Protein AF-A0A1X7V1E4-F1 (afdb_monomer_lite)

Secondary structure (DSSP, 8-state):
-----------EEEEPPTTS-GGG-EEEEGGGS-HHHHHHHHS----HHHHHHHHHHHHHHHHHHHHH-GGG-PPP-----HHHHHHHTTT-SEEPTTSSSEEE-GGGS-TTT--GGGSEEE-TTS-EEEPPSSEEE-----------------

Organism: Amphimedon queenslandica (NCBI:txid400682)

Sequence (154 aa):
MDYISHPRVVFCILVLWKGYYKEQATWLPAKDITAKAIRLYNEPQPCQRVLMDDISSLRSALQSSLKCGILRRHKICIPFHRHTFNYLIQKIGRPVPRKPGRLYERNDFASEHFEESFFTFYNKYSEACCVVFPVYMYSYVAFHQKLFHAATSP

pLDDT: mean 84.08, std 13.99, range [39.62, 96.62]

Structure (mmCIF, N/CA/C/O backbone):
data_AF-A0A1X7V1E4-F1
#
_entry.id   AF-A0A1X7V1E4-F1
#
loop_
_atom_site.group_PDB
_atom_site.id
_atom_site.type_symbol
_atom_site.label_atom_id
_atom_site.label_alt_id
_atom_site.label_comp_id
_atom_site.label_asym_id
_atom_site.label_entity_id
_atom_site.label_seq_id
_atom_site.pdbx_PDB_ins_code
_atom_site.Cartn_x
_atom_site.Cartn_y
_atom_site.Cartn_z
_atom_site.occupancy
_atom_site.B_iso_or_equiv
_atom_site.auth_seq_id
_atom_site.auth_comp_id
_atom_site.auth_asym_id
_atom_site.auth_atom_id
_atom_site.pdbx_PDB_model_num
ATOM 1 N N . MET A 1 1 ? 10.366 -15.850 -55.408 1.00 39.62 1 MET A N 1
ATOM 2 C CA . MET A 1 1 ? 10.385 -16.452 -54.057 1.00 39.62 1 MET A CA 1
ATOM 3 C C . MET A 1 1 ? 10.285 -15.305 -53.075 1.00 39.62 1 MET A C 1
ATOM 5 O O . MET A 1 1 ? 11.297 -14.709 -52.731 1.00 39.62 1 MET A O 1
ATOM 9 N N . ASP A 1 2 ? 9.058 -14.940 -52.720 1.00 39.62 2 ASP A N 1
ATOM 10 C CA . ASP A 1 2 ? 8.787 -13.823 -51.822 1.00 39.62 2 ASP A CA 1
ATOM 11 C C . ASP A 1 2 ? 8.894 -14.306 -50.377 1.00 39.62 2 ASP A C 1
ATOM 13 O O . ASP A 1 2 ? 8.131 -15.164 -49.928 1.00 39.62 2 ASP A O 1
ATOM 17 N N . TYR A 1 3 ? 9.882 -13.791 -49.647 1.00 45.97 3 TYR A N 1
ATOM 18 C CA . TYR A 1 3 ? 9.991 -14.018 -48.212 1.00 45.97 3 TYR A CA 1
ATOM 19 C C . TYR A 1 3 ? 8.875 -13.241 -47.516 1.00 45.97 3 TYR A C 1
ATOM 21 O O . TYR A 1 3 ? 8.983 -12.037 -47.295 1.00 45.97 3 TYR A O 1
ATOM 29 N N . ILE A 1 4 ? 7.804 -13.943 -47.147 1.00 52.59 4 ILE A N 1
ATOM 30 C CA . ILE A 1 4 ? 6.800 -13.439 -46.210 1.00 52.59 4 ILE A CA 1
ATOM 31 C C . ILE A 1 4 ? 7.489 -13.320 -44.844 1.00 52.59 4 ILE A C 1
ATOM 33 O O . ILE A 1 4 ? 7.596 -14.279 -44.070 1.00 52.59 4 ILE A O 1
ATOM 37 N N . SER A 1 5 ? 8.019 -12.132 -44.564 1.00 57.56 5 SER A N 1
ATOM 38 C CA . SER A 1 5 ? 8.509 -11.750 -43.248 1.00 57.56 5 SER A CA 1
ATOM 39 C C . SER A 1 5 ? 7.327 -11.770 -42.284 1.00 57.56 5 SER A C 1
ATOM 41 O O . SER A 1 5 ? 6.445 -10.915 -42.307 1.00 57.56 5 SER A O 1
ATOM 43 N N . HIS A 1 6 ? 7.282 -12.803 -41.445 1.00 58.25 6 HIS A N 1
ATOM 44 C CA . HIS A 1 6 ? 6.276 -12.909 -40.400 1.00 58.25 6 HIS A CA 1
ATOM 45 C C . HIS A 1 6 ? 6.383 -11.670 -39.498 1.00 58.25 6 HIS A C 1
ATOM 47 O O . HIS A 1 6 ? 7.502 -11.326 -39.092 1.00 58.25 6 HIS A O 1
ATOM 53 N N . PRO A 1 7 ? 5.271 -10.995 -39.162 1.00 56.97 7 PRO A N 1
ATOM 54 C CA . PRO A 1 7 ? 5.312 -9.850 -38.269 1.00 56.97 7 PRO A CA 1
ATOM 55 C C . PRO A 1 7 ? 5.855 -10.307 -36.913 1.00 56.97 7 PRO A C 1
ATOM 57 O O . PRO A 1 7 ? 5.207 -11.039 -36.165 1.00 56.97 7 PRO A O 1
ATOM 60 N N . ARG A 1 8 ? 7.089 -9.901 -36.599 1.00 65.31 8 ARG A N 1
ATOM 61 C CA . ARG A 1 8 ? 7.678 -10.114 -35.277 1.00 65.31 8 ARG A CA 1
ATOM 62 C C . ARG A 1 8 ? 6.980 -9.166 -34.315 1.00 65.31 8 ARG A C 1
ATOM 64 O O . ARG A 1 8 ? 7.218 -7.962 -34.353 1.00 65.31 8 ARG A O 1
ATOM 71 N N . VAL A 1 9 ? 6.124 -9.709 -33.456 1.00 73.12 9 VAL A N 1
ATOM 72 C CA . VAL A 1 9 ? 5.571 -8.962 -32.325 1.00 73.12 9 VAL A CA 1
ATOM 73 C C . VAL A 1 9 ? 6.736 -8.579 -31.412 1.00 73.12 9 VAL A C 1
ATOM 75 O O . VAL A 1 9 ? 7.365 -9.439 -30.798 1.00 73.12 9 VAL A O 1
ATOM 78 N N . VAL A 1 10 ? 7.061 -7.287 -31.361 1.00 76.88 10 VAL A N 1
ATOM 79 C CA . VAL A 1 10 ? 8.092 -6.757 -30.465 1.00 76.88 10 VAL A CA 1
ATOM 80 C C . VAL A 1 10 ? 7.421 -6.363 -29.158 1.00 76.88 10 VAL A C 1
ATOM 82 O O . VAL A 1 10 ? 6.583 -5.465 -29.124 1.00 76.88 10 VAL A O 1
ATOM 85 N N . PHE A 1 11 ? 7.787 -7.041 -28.072 1.00 82.94 11 PHE A N 1
ATOM 86 C CA . PHE A 1 11 ? 7.353 -6.659 -26.735 1.00 82.94 11 PHE A CA 1
ATOM 87 C C . PHE A 1 11 ? 8.174 -5.452 -26.257 1.00 82.94 11 PHE A C 1
ATOM 89 O O . PHE A 1 11 ? 9.403 -5.530 -26.159 1.00 82.94 11 PHE A O 1
ATOM 96 N N . CYS A 1 12 ? 7.495 -4.340 -25.975 1.00 86.88 12 CYS A N 1
ATOM 97 C CA . CYS A 1 12 ? 8.098 -3.094 -25.504 1.00 86.88 12 CYS A CA 1
ATOM 98 C C . CYS A 1 12 ? 7.662 -2.788 -24.067 1.00 86.88 12 CYS A C 1
ATOM 100 O O . CYS A 1 12 ? 6.531 -3.066 -23.674 1.00 86.88 12 CYS A O 1
ATOM 102 N N . ILE A 1 13 ? 8.553 -2.171 -23.295 1.00 86.69 13 ILE A N 1
ATOM 103 C CA . ILE A 1 13 ? 8.311 -1.733 -21.920 1.00 86.69 13 ILE A CA 1
ATOM 104 C C . ILE A 1 13 ? 8.562 -0.224 -21.848 1.00 86.69 13 ILE A C 1
ATOM 106 O O . ILE A 1 13 ? 9.549 0.279 -22.383 1.00 86.69 13 ILE A O 1
ATOM 110 N N . LEU A 1 14 ? 7.674 0.499 -21.165 1.00 89.06 14 LEU A N 1
ATOM 111 C CA . LEU A 1 14 ? 7.852 1.920 -20.880 1.00 89.06 14 LEU A CA 1
ATOM 112 C C . LEU A 1 14 ? 8.800 2.097 -19.686 1.00 89.06 14 LEU A C 1
ATOM 114 O O . LEU A 1 14 ? 8.491 1.670 -18.569 1.00 89.06 14 LEU A O 1
ATOM 118 N N . VAL A 1 15 ? 9.945 2.735 -19.916 1.00 86.00 15 VAL A N 1
ATOM 119 C CA . VAL A 1 15 ? 10.989 2.949 -18.910 1.00 86.00 15 VAL A CA 1
ATOM 120 C C . VAL A 1 15 ? 10.963 4.392 -18.425 1.00 86.00 15 VAL A C 1
ATOM 122 O O . VAL A 1 15 ? 11.074 5.331 -19.210 1.00 86.00 15 VAL A O 1
ATOM 125 N N . LEU A 1 16 ? 10.849 4.563 -17.107 1.00 85.75 16 LEU A N 1
ATOM 126 C CA . LEU A 1 16 ? 11.033 5.849 -16.441 1.00 85.75 16 LEU A CA 1
ATOM 127 C C . LEU A 1 16 ? 12.478 5.970 -15.958 1.00 85.75 16 LEU A C 1
ATOM 129 O O . LEU A 1 16 ? 12.915 5.212 -15.087 1.00 85.75 16 LEU A O 1
ATOM 133 N N . TRP A 1 17 ? 13.201 6.945 -16.496 1.00 82.31 17 TRP A N 1
ATOM 134 C CA . TRP A 1 17 ? 14.599 7.170 -16.156 1.00 82.31 17 TRP A CA 1
ATOM 135 C C . TRP A 1 17 ? 14.749 7.862 -14.803 1.00 82.31 17 TRP A C 1
ATOM 137 O O . TRP A 1 17 ? 14.047 8.818 -14.469 1.00 82.31 17 TRP A O 1
ATOM 147 N N . LYS A 1 18 ? 15.702 7.382 -14.002 1.00 78.19 18 LYS A N 1
ATOM 148 C CA . LYS A 1 18 ? 16.020 7.984 -12.707 1.00 78.19 18 LYS A CA 1
ATOM 149 C C . LYS A 1 18 ? 16.489 9.427 -12.916 1.00 78.19 18 LYS A C 1
ATOM 151 O O . LYS A 1 18 ? 17.471 9.649 -13.609 1.00 78.19 18 LYS A O 1
ATOM 156 N N . GLY A 1 19 ? 15.826 10.377 -12.258 1.00 76.94 19 GLY A N 1
ATOM 157 C CA . GLY A 1 19 ? 16.167 11.802 -12.343 1.00 76.94 19 GLY A CA 1
ATOM 158 C C . GLY A 1 19 ? 15.472 12.561 -13.475 1.00 76.94 19 GLY A C 1
ATOM 159 O O . GLY A 1 19 ? 15.684 13.762 -13.587 1.00 76.94 19 GLY A O 1
ATOM 160 N N . TYR A 1 20 ? 14.619 11.900 -14.261 1.00 77.56 20 TYR A N 1
ATOM 161 C CA . TYR A 1 20 ? 13.888 12.513 -15.369 1.00 77.56 20 TYR A CA 1
ATOM 162 C C . TYR A 1 20 ? 12.382 12.586 -15.093 1.00 77.56 20 TYR A C 1
ATOM 164 O O . TYR A 1 20 ? 11.846 11.849 -14.258 1.00 77.56 20 TYR A O 1
ATOM 172 N N . TYR A 1 21 ? 11.694 13.491 -15.796 1.00 76.31 21 TYR A N 1
ATOM 173 C CA . TYR A 1 21 ? 10.242 13.643 -15.687 1.00 76.31 21 TYR A CA 1
ATOM 174 C C . TYR A 1 21 ? 9.488 12.491 -16.367 1.00 76.31 21 TYR A C 1
ATOM 176 O O . TYR A 1 2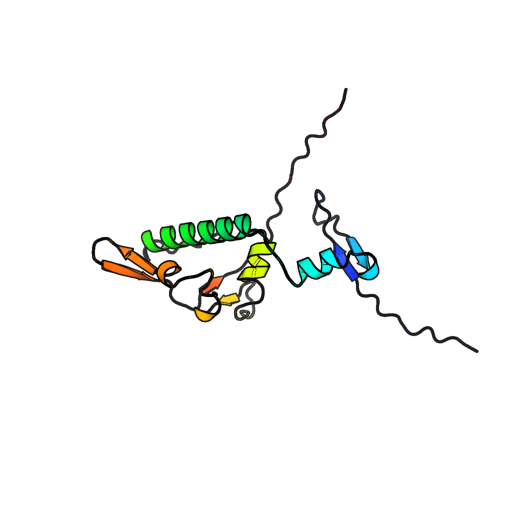1 ? 10.025 11.803 -17.237 1.00 76.31 21 TYR A O 1
ATOM 184 N N . LYS A 1 22 ? 8.217 12.287 -15.993 1.00 77.44 22 LYS A N 1
ATOM 185 C CA . LYS A 1 22 ? 7.376 11.209 -16.551 1.00 77.44 22 LYS A CA 1
ATOM 186 C C . LYS A 1 22 ? 7.160 11.360 -18.058 1.00 77.44 22 LYS A C 1
ATOM 188 O O . LYS A 1 22 ? 7.036 10.364 -18.759 1.00 77.44 22 LYS A O 1
ATOM 193 N N . GLU A 1 23 ? 7.147 12.598 -18.544 1.00 84.81 23 GLU A N 1
ATOM 194 C CA . GLU A 1 23 ? 7.009 12.960 -19.954 1.00 84.81 23 GLU A CA 1
ATOM 195 C C . GLU A 1 23 ? 8.228 12.518 -20.772 1.00 84.81 23 GLU A C 1
ATOM 197 O O . GLU A 1 23 ? 8.147 12.411 -21.989 1.00 84.81 23 GLU A O 1
ATOM 202 N N . GLN A 1 24 ? 9.345 12.233 -20.098 1.00 84.69 24 GLN A N 1
ATOM 203 C CA . GLN A 1 24 ? 10.589 11.757 -20.698 1.00 84.69 24 GLN A CA 1
ATOM 204 C C . GLN A 1 24 ? 10.754 10.236 -20.574 1.00 84.69 24 GLN A C 1
ATOM 206 O O . GLN A 1 24 ? 11.836 9.704 -20.817 1.00 84.69 24 GLN A O 1
ATOM 211 N N . ALA A 1 25 ? 9.704 9.517 -20.166 1.00 88.06 25 ALA A N 1
ATOM 212 C CA . ALA A 1 25 ? 9.707 8.064 -20.210 1.00 88.06 25 ALA A CA 1
ATOM 213 C C . ALA A 1 25 ? 9.736 7.585 -21.669 1.00 88.06 25 ALA A C 1
ATOM 215 O O . ALA A 1 25 ? 9.026 8.118 -22.522 1.00 88.06 25 ALA A O 1
ATOM 216 N N . THR A 1 26 ? 10.538 6.562 -21.956 1.00 91.56 26 THR A N 1
ATOM 217 C CA . THR A 1 26 ? 10.720 6.049 -23.319 1.00 91.56 26 THR A CA 1
ATOM 218 C C . THR A 1 26 ? 10.302 4.589 -23.421 1.00 91.56 26 THR A C 1
ATOM 220 O O . THR A 1 26 ? 10.498 3.797 -22.498 1.00 91.56 26 THR A O 1
ATOM 223 N N . TRP A 1 27 ? 9.699 4.220 -24.552 1.00 90.69 27 TRP A N 1
ATOM 224 C CA . TRP A 1 27 ? 9.427 2.823 -24.875 1.00 90.69 27 TRP A CA 1
ATOM 225 C C . TRP A 1 27 ? 10.711 2.165 -25.359 1.00 90.69 27 TRP A C 1
ATOM 227 O O . TRP A 1 27 ? 11.303 2.614 -26.338 1.00 90.69 27 TRP A O 1
ATOM 237 N N . LEU A 1 28 ? 11.126 1.097 -24.684 1.00 90.69 28 LEU A N 1
ATOM 238 C CA . LEU A 1 28 ? 12.267 0.289 -25.088 1.00 90.69 28 LEU A CA 1
ATOM 239 C C . LEU A 1 28 ? 11.821 -1.144 -25.392 1.00 90.69 28 LEU A C 1
ATOM 241 O O . LEU A 1 28 ? 10.989 -1.690 -24.658 1.00 90.69 28 LEU A O 1
ATOM 245 N N . PRO A 1 29 ? 12.371 -1.784 -26.437 1.00 89.75 29 PRO A N 1
ATOM 246 C CA . PRO A 1 29 ? 12.235 -3.220 -26.621 1.00 89.75 29 PRO A CA 1
ATOM 247 C C . PRO A 1 29 ? 12.696 -3.961 -25.364 1.00 89.75 29 PRO A C 1
ATOM 249 O O . PRO A 1 29 ? 13.726 -3.632 -24.782 1.00 89.75 29 PRO A O 1
ATOM 252 N N . ALA A 1 30 ? 11.975 -5.001 -24.950 1.00 85.62 30 ALA A N 1
ATOM 253 C CA . ALA A 1 30 ? 12.322 -5.722 -23.725 1.00 85.62 30 ALA A CA 1
ATOM 254 C C . ALA A 1 30 ? 13.705 -6.390 -23.777 1.00 85.62 30 ALA A C 1
ATOM 256 O O . ALA A 1 30 ? 14.335 -6.553 -22.737 1.00 85.62 30 ALA A O 1
ATOM 257 N N . LYS A 1 31 ? 14.202 -6.710 -24.979 1.00 87.75 31 LYS A N 1
ATOM 258 C CA . LYS A 1 31 ? 15.579 -7.184 -25.202 1.00 87.75 31 LYS A CA 1
ATOM 259 C C . LYS A 1 31 ? 16.654 -6.169 -24.781 1.00 87.75 31 LYS A C 1
ATOM 261 O O . LYS A 1 31 ? 17.760 -6.578 -24.453 1.00 87.75 31 LYS A O 1
ATOM 266 N N . ASP A 1 32 ? 16.318 -4.879 -24.762 1.00 88.62 32 ASP A N 1
ATOM 267 C CA . ASP A 1 32 ? 17.235 -3.782 -24.431 1.00 88.62 32 ASP A CA 1
ATOM 268 C C . ASP A 1 32 ? 17.162 -3.419 -22.934 1.00 88.62 32 ASP A C 1
ATOM 270 O O . ASP A 1 32 ? 17.849 -2.516 -22.458 1.00 88.62 32 ASP A O 1
ATOM 274 N N . ILE A 1 33 ? 16.336 -4.134 -22.161 1.00 88.25 33 ILE A N 1
ATOM 275 C CA . ILE A 1 33 ? 16.192 -3.961 -20.718 1.00 88.25 33 ILE A CA 1
ATOM 276 C C . ILE A 1 33 ? 16.862 -5.130 -20.013 1.00 88.25 33 ILE A C 1
ATOM 278 O O . ILE A 1 33 ? 16.658 -6.297 -20.340 1.00 88.25 33 ILE A O 1
ATOM 282 N N . THR A 1 34 ? 17.647 -4.819 -18.982 1.00 89.44 34 THR A N 1
ATOM 283 C CA . THR A 1 34 ? 18.314 -5.859 -18.197 1.00 89.44 34 THR A CA 1
ATOM 284 C C . THR A 1 34 ? 17.298 -6.835 -17.599 1.00 89.44 34 THR A C 1
ATOM 286 O O . THR A 1 34 ? 16.311 -6.428 -16.979 1.00 89.44 34 THR A O 1
ATOM 289 N N . ALA A 1 35 ? 17.582 -8.136 -17.696 1.00 87.38 35 ALA A N 1
ATOM 290 C CA . ALA A 1 35 ? 16.745 -9.180 -17.099 1.00 87.38 35 ALA A CA 1
ATOM 291 C C . ALA A 1 35 ? 16.493 -8.937 -15.599 1.00 87.38 35 ALA A C 1
ATOM 293 O O . ALA A 1 35 ? 15.407 -9.206 -15.091 1.00 87.38 35 ALA A O 1
ATOM 294 N N . LYS A 1 36 ? 17.469 -8.344 -14.894 1.00 85.44 36 LYS A N 1
ATOM 295 C CA . LYS A 1 36 ? 17.336 -7.939 -13.489 1.00 85.44 36 LYS A CA 1
ATOM 296 C C . LYS A 1 36 ? 16.236 -6.894 -13.276 1.00 85.44 36 LYS A C 1
ATOM 298 O O . LYS A 1 36 ? 15.482 -7.025 -12.317 1.00 85.44 36 LYS A O 1
ATOM 303 N N . ALA A 1 37 ? 16.128 -5.877 -14.132 1.00 83.75 37 ALA A N 1
ATOM 304 C CA . ALA A 1 37 ? 15.083 -4.859 -14.018 1.00 83.75 37 ALA A CA 1
ATOM 305 C C . ALA A 1 37 ? 13.689 -5.444 -14.286 1.00 83.75 37 ALA A C 1
ATOM 307 O O . ALA A 1 37 ? 12.755 -5.151 -13.542 1.00 83.75 37 ALA A O 1
ATOM 308 N N . ILE A 1 38 ? 13.571 -6.324 -15.287 1.00 85.31 38 ILE A N 1
ATOM 309 C CA . ILE A 1 38 ? 12.323 -7.044 -15.586 1.00 85.31 38 ILE A CA 1
ATOM 310 C C . ILE A 1 38 ? 11.925 -7.924 -14.395 1.00 85.31 38 ILE A C 1
ATOM 312 O O . ILE A 1 38 ? 10.793 -7.844 -13.917 1.00 85.31 38 ILE A O 1
ATOM 316 N N . ARG A 1 39 ? 12.869 -8.710 -13.859 1.00 87.00 39 ARG A N 1
ATOM 317 C CA . ARG A 1 39 ? 12.639 -9.550 -12.679 1.00 87.00 39 ARG A CA 1
ATOM 318 C C . ARG A 1 39 ? 12.180 -8.716 -11.489 1.00 87.00 39 ARG A C 1
ATOM 320 O O . ARG A 1 39 ? 11.146 -9.019 -10.926 1.00 87.00 39 ARG A O 1
ATOM 327 N N . LEU A 1 40 ? 12.889 -7.640 -11.143 1.00 84.19 40 LEU A N 1
ATOM 328 C CA . LEU A 1 40 ? 12.537 -6.785 -9.998 1.00 84.19 40 LEU A CA 1
ATOM 329 C C . LEU A 1 40 ? 11.195 -6.059 -10.160 1.00 84.19 40 LEU A C 1
ATOM 331 O O . LEU A 1 40 ? 10.583 -5.674 -9.165 1.00 84.19 40 LEU A O 1
ATOM 335 N N . TYR A 1 41 ? 10.749 -5.834 -11.396 1.00 82.56 41 TYR A N 1
ATOM 336 C CA . TYR A 1 41 ? 9.415 -5.310 -11.665 1.00 82.56 41 TYR A CA 1
ATOM 337 C C . TYR A 1 41 ? 8.329 -6.364 -11.399 1.00 82.56 41 TYR A C 1
ATOM 339 O O . TYR A 1 41 ? 7.302 -6.046 -10.800 1.00 82.56 41 TYR A O 1
ATOM 347 N N . ASN A 1 42 ? 8.562 -7.610 -11.819 1.00 83.56 42 ASN A N 1
ATOM 348 C CA . ASN A 1 42 ? 7.605 -8.710 -11.668 1.00 83.56 42 ASN A CA 1
ATOM 349 C C . ASN A 1 42 ? 7.568 -9.284 -10.242 1.00 83.56 42 ASN A C 1
ATOM 351 O O . ASN A 1 42 ? 6.483 -9.565 -9.727 1.00 83.56 42 ASN A O 1
ATOM 355 N N . GLU A 1 43 ? 8.748 -9.408 -9.638 1.00 86.31 43 GLU A N 1
ATOM 356 C CA . GLU A 1 43 ? 9.073 -10.003 -8.341 1.00 86.31 43 GLU A CA 1
ATOM 357 C C . GLU A 1 43 ? 9.878 -8.980 -7.519 1.00 86.31 43 GLU A C 1
ATOM 359 O O . GLU A 1 43 ? 11.116 -9.020 -7.467 1.00 86.31 43 GLU A O 1
ATOM 364 N N . PRO A 1 44 ? 9.201 -7.985 -6.924 1.00 86.75 44 PRO A N 1
ATOM 365 C CA . PRO A 1 44 ? 9.870 -6.991 -6.101 1.00 86.75 44 PRO A CA 1
ATOM 366 C C . PRO A 1 44 ? 10.521 -7.660 -4.887 1.00 86.75 44 PRO A C 1
ATOM 368 O O . PRO A 1 44 ? 9.887 -8.426 -4.172 1.00 86.75 44 PRO A O 1
ATOM 371 N N . GLN A 1 45 ? 11.785 -7.327 -4.633 1.00 86.94 45 GLN A N 1
ATOM 372 C CA . GLN A 1 45 ? 12.524 -7.745 -3.439 1.00 86.94 45 GLN A CA 1
ATOM 373 C C . GLN A 1 45 ? 12.949 -6.487 -2.675 1.00 86.94 45 GLN A C 1
ATOM 375 O O . GLN A 1 45 ? 14.058 -5.983 -2.888 1.00 86.94 45 GLN A O 1
ATOM 380 N N . PRO A 1 46 ? 12.045 -5.887 -1.878 1.00 89.38 46 PRO A N 1
ATOM 381 C CA . PRO A 1 46 ? 12.376 -4.694 -1.115 1.00 89.38 46 PRO A CA 1
ATOM 382 C C . PRO A 1 46 ? 13.468 -5.002 -0.083 1.00 89.38 46 PRO A C 1
ATOM 384 O O . PRO A 1 46 ? 13.527 -6.088 0.489 1.00 89.38 46 PRO A O 1
ATOM 387 N N . CYS A 1 47 ? 14.339 -4.024 0.172 1.00 92.31 47 CYS A N 1
ATOM 388 C CA . CYS A 1 47 ? 15.283 -4.110 1.283 1.00 92.31 47 CYS A CA 1
ATOM 389 C C . CYS A 1 47 ? 14.501 -4.247 2.596 1.00 92.31 47 CYS A C 1
ATOM 391 O O . CYS A 1 47 ? 13.597 -3.450 2.845 1.00 92.31 47 CYS A O 1
ATOM 393 N N . GLN A 1 48 ? 14.882 -5.207 3.444 1.00 93.00 48 GLN A N 1
ATOM 394 C CA . GLN A 1 48 ? 14.178 -5.502 4.694 1.00 93.00 48 GLN A CA 1
ATOM 395 C C . GLN A 1 48 ? 13.992 -4.262 5.577 1.00 93.00 48 GLN A C 1
ATOM 397 O O . GLN A 1 48 ? 12.919 -4.063 6.131 1.00 93.00 48 GLN A O 1
ATOM 402 N N . ARG A 1 49 ? 14.999 -3.385 5.662 1.00 94.38 49 ARG A N 1
ATOM 403 C CA . ARG A 1 49 ? 14.891 -2.135 6.426 1.00 94.38 49 ARG A CA 1
ATOM 404 C C . ARG A 1 49 ? 13.762 -1.240 5.905 1.00 94.38 49 ARG A C 1
ATOM 406 O O . ARG A 1 49 ? 12.902 -0.843 6.676 1.00 94.38 49 ARG A O 1
ATOM 413 N N . VAL A 1 50 ? 13.734 -0.995 4.594 1.00 93.75 50 VAL A N 1
ATOM 414 C CA . VAL A 1 50 ? 12.700 -0.168 3.943 1.00 93.75 50 VAL A CA 1
ATOM 415 C C . VAL A 1 50 ? 11.315 -0.796 4.107 1.00 93.75 50 VAL A C 1
ATOM 417 O O . VAL A 1 50 ? 10.349 -0.092 4.379 1.00 93.75 50 VAL A O 1
ATOM 420 N N . LEU A 1 51 ? 11.229 -2.125 3.989 1.00 94.88 51 LEU A N 1
ATOM 421 C CA . LEU A 1 51 ? 9.998 -2.878 4.214 1.00 94.88 51 LEU A CA 1
ATOM 422 C C . LEU A 1 51 ? 9.452 -2.657 5.632 1.00 94.88 51 LEU A C 1
ATOM 424 O O . LEU A 1 51 ? 8.281 -2.323 5.793 1.00 94.88 51 LEU A O 1
ATOM 428 N N . MET A 1 52 ? 10.301 -2.795 6.651 1.00 95.56 52 MET A N 1
ATOM 429 C CA . MET A 1 52 ? 9.900 -2.619 8.049 1.00 95.56 52 MET A CA 1
ATOM 430 C C . MET A 1 52 ? 9.558 -1.161 8.383 1.00 95.56 52 MET A C 1
ATOM 432 O O . MET A 1 52 ? 8.615 -0.924 9.140 1.00 95.56 52 MET A O 1
ATOM 436 N N . ASP A 1 53 ? 10.261 -0.188 7.799 1.00 95.81 53 ASP A N 1
ATOM 437 C CA . ASP A 1 53 ? 9.964 1.242 7.965 1.00 95.81 53 ASP A CA 1
ATOM 438 C C . ASP A 1 53 ? 8.573 1.595 7.396 1.00 95.81 53 ASP A C 1
ATOM 440 O O . ASP A 1 53 ? 7.769 2.270 8.051 1.00 95.81 53 ASP A O 1
ATOM 444 N N . ASP A 1 54 ? 8.248 1.086 6.204 1.00 95.31 54 ASP A N 1
ATOM 445 C CA . ASP A 1 54 ? 6.945 1.273 5.555 1.00 95.31 54 ASP A CA 1
ATOM 446 C C . ASP A 1 54 ? 5.809 0.592 6.351 1.00 95.31 54 ASP A C 1
ATOM 448 O O . ASP A 1 54 ? 4.763 1.204 6.599 1.00 95.31 54 ASP A O 1
ATOM 452 N N . ILE A 1 55 ? 6.016 -0.651 6.816 1.00 95.69 55 ILE A N 1
ATOM 453 C CA . ILE A 1 55 ? 5.054 -1.378 7.670 1.00 95.69 55 ILE A CA 1
ATOM 454 C C . ILE A 1 55 ? 4.814 -0.614 8.979 1.00 95.69 55 ILE A C 1
ATOM 456 O O . ILE A 1 55 ? 3.667 -0.430 9.393 1.00 95.69 55 ILE A O 1
ATOM 460 N N . SER A 1 56 ? 5.878 -0.117 9.613 1.00 95.56 56 SER A N 1
ATOM 461 C CA . SER A 1 56 ? 5.797 0.648 10.864 1.00 95.56 56 SER A CA 1
ATOM 462 C C . SER A 1 56 ? 5.060 1.974 10.677 1.00 95.56 56 SER A C 1
ATOM 464 O O . SER A 1 56 ? 4.271 2.377 11.538 1.00 95.56 56 SER A O 1
ATOM 466 N N . SER A 1 57 ? 5.263 2.629 9.532 1.00 95.62 57 SER A N 1
ATOM 467 C CA . SER A 1 57 ? 4.561 3.859 9.159 1.00 95.62 57 SER A CA 1
ATOM 468 C C . SER A 1 57 ? 3.061 3.615 8.993 1.00 95.62 57 SER A C 1
ATOM 470 O O . SER A 1 57 ? 2.247 4.343 9.567 1.00 95.62 57 SER A O 1
ATOM 472 N N . LEU A 1 58 ? 2.680 2.544 8.287 1.00 94.56 58 LEU A N 1
ATOM 473 C CA . LEU A 1 58 ? 1.279 2.140 8.152 1.00 94.56 58 LEU A CA 1
ATOM 474 C C . LEU A 1 58 ? 0.662 1.776 9.507 1.00 94.56 58 LEU A C 1
ATOM 476 O O . LEU A 1 58 ? -0.440 2.236 9.810 1.00 94.56 58 LEU A O 1
ATOM 480 N N . ARG A 1 59 ? 1.382 1.019 10.346 1.00 94.62 59 ARG A N 1
ATOM 481 C CA . ARG A 1 59 ? 0.925 0.645 11.693 1.00 94.62 59 ARG A CA 1
ATOM 482 C C . ARG A 1 59 ? 0.631 1.881 12.523 1.00 94.62 59 ARG A C 1
ATOM 484 O O . ARG A 1 59 ? -0.445 2.002 13.095 1.00 94.62 59 ARG A O 1
ATOM 491 N N . SER A 1 60 ? 1.573 2.815 12.558 1.00 93.56 60 SER A N 1
ATOM 492 C CA . SER A 1 60 ? 1.462 4.044 13.343 1.00 93.56 60 SER A CA 1
ATOM 493 C C . SER A 1 60 ? 0.289 4.905 12.880 1.00 93.56 60 SER A C 1
ATOM 495 O O . SER A 1 60 ? -0.478 5.400 13.710 1.00 93.56 60 SER A O 1
ATOM 497 N N . ALA A 1 61 ? 0.103 5.045 11.565 1.00 92.44 61 ALA A N 1
ATOM 498 C CA . ALA A 1 61 ? -1.006 5.801 10.993 1.00 92.44 61 ALA A CA 1
ATOM 499 C C . ALA A 1 61 ? -2.363 5.154 11.304 1.00 92.44 61 ALA A C 1
ATOM 501 O O . ALA A 1 61 ? -3.302 5.840 11.716 1.00 92.44 61 ALA A O 1
ATOM 502 N N . LEU A 1 62 ? -2.454 3.828 11.172 1.00 91.69 62 LEU A N 1
ATOM 503 C CA . LEU A 1 62 ? -3.666 3.079 11.477 1.00 91.69 62 LEU A CA 1
ATOM 504 C C . LEU A 1 62 ? -4.008 3.134 12.968 1.00 91.69 62 LEU A C 1
ATOM 506 O O . LEU A 1 62 ? -5.132 3.475 13.320 1.00 91.69 62 LEU A O 1
ATOM 510 N N . GLN A 1 63 ? -3.037 2.882 13.843 1.00 91.12 63 GLN A N 1
ATOM 511 C CA . GLN A 1 63 ? -3.219 2.929 15.295 1.00 91.12 63 GLN A CA 1
ATOM 512 C C . GLN A 1 63 ? -3.603 4.330 15.777 1.00 91.12 63 GLN A C 1
ATOM 514 O O . GLN A 1 63 ? -4.494 4.475 16.611 1.00 91.12 63 GLN A O 1
ATOM 519 N N . SER A 1 64 ? -3.004 5.377 15.203 1.00 90.00 64 SER A N 1
ATOM 520 C CA . SER A 1 64 ? -3.404 6.760 15.485 1.00 90.00 64 SER A CA 1
ATOM 521 C C . SER A 1 64 ? -4.853 7.019 15.067 1.00 90.00 64 SER A C 1
ATOM 523 O O . SER A 1 64 ? -5.612 7.619 15.825 1.00 90.00 64 SER A O 1
ATOM 525 N N . SER A 1 65 ? -5.264 6.514 13.899 1.00 89.44 65 SER A N 1
ATOM 526 C CA . SER A 1 65 ? -6.647 6.627 13.429 1.00 89.44 65 SER A CA 1
ATOM 527 C C . SER A 1 65 ? -7.628 5.868 14.324 1.00 89.44 65 SER A C 1
ATOM 529 O O . SER A 1 65 ? -8.672 6.414 14.672 1.00 89.44 65 SER A O 1
ATOM 531 N N . LEU A 1 66 ? -7.304 4.633 14.719 1.00 89.12 66 LEU A N 1
ATOM 532 C CA . LEU A 1 66 ? -8.140 3.819 15.606 1.00 89.12 66 LEU A CA 1
ATOM 533 C C . LEU A 1 66 ? -8.270 4.462 16.992 1.00 89.12 66 LEU A C 1
ATOM 535 O O . LEU A 1 66 ? -9.367 4.528 17.540 1.00 89.12 66 LEU A O 1
ATOM 539 N N . LYS A 1 67 ? -7.179 5.029 17.522 1.00 87.94 67 LYS A N 1
ATOM 540 C CA . LYS A 1 67 ? -7.174 5.772 18.789 1.00 87.94 67 LYS A CA 1
ATOM 541 C C . LYS A 1 67 ? -8.077 7.007 18.753 1.00 87.94 67 LYS A C 1
ATOM 543 O O . LYS A 1 67 ? -8.693 7.338 19.763 1.00 87.94 67 LYS A O 1
ATOM 548 N N . CYS A 1 68 ? -8.165 7.698 17.616 1.00 83.94 68 CYS A N 1
ATOM 549 C CA . CYS A 1 68 ? -9.083 8.828 17.442 1.00 83.94 68 CYS A CA 1
ATOM 550 C C . CYS A 1 68 ? -10.562 8.405 17.344 1.00 83.94 68 CYS A C 1
ATOM 552 O O . CYS A 1 68 ? -11.442 9.246 17.542 1.00 83.94 68 CYS A O 1
ATOM 554 N N . GLY A 1 69 ? -10.837 7.125 17.075 1.00 74.44 69 GLY A N 1
ATOM 555 C CA . GLY A 1 69 ? -12.175 6.541 17.056 1.00 74.44 69 GLY A CA 1
ATOM 556 C C . GLY A 1 69 ? -13.063 6.974 15.880 1.00 74.44 69 GLY A C 1
ATOM 557 O O . GLY A 1 69 ? -12.659 7.689 14.963 1.00 74.44 69 GLY A O 1
ATOM 558 N N . ILE A 1 70 ? -14.326 6.530 15.919 1.00 63.97 70 ILE A N 1
ATOM 559 C CA . ILE A 1 70 ? -15.320 6.681 14.833 1.00 63.97 70 ILE A CA 1
ATOM 560 C C . ILE A 1 70 ? -15.747 8.143 14.619 1.00 63.97 70 ILE A C 1
ATOM 562 O O . ILE A 1 70 ? -16.133 8.520 13.511 1.00 63.97 70 ILE A O 1
ATOM 566 N N . LEU A 1 71 ? -15.653 8.979 15.659 1.00 64.44 71 LEU A N 1
ATOM 567 C CA . LEU A 1 71 ? -16.103 10.376 15.629 1.00 64.44 71 LEU A CA 1
ATOM 568 C C . LEU A 1 71 ? -15.321 11.234 14.627 1.00 64.44 71 LEU A C 1
ATOM 570 O O . LEU A 1 71 ? -15.807 12.275 14.193 1.00 64.44 71 LEU A O 1
ATOM 574 N N . ARG A 1 72 ? -14.130 10.785 14.219 1.00 65.12 72 ARG A N 1
ATOM 575 C CA . ARG A 1 72 ? -13.336 11.423 13.175 1.00 65.12 72 ARG A CA 1
ATOM 576 C C . ARG A 1 72 ? -12.978 10.394 12.109 1.00 65.12 72 ARG A C 1
ATOM 578 O O . ARG A 1 72 ? -11.851 9.915 12.062 1.00 65.12 72 ARG A O 1
ATOM 585 N N . ARG A 1 73 ? -13.941 10.037 11.248 1.00 62.75 73 ARG A N 1
ATOM 586 C CA . ARG A 1 73 ? -13.696 9.220 10.042 1.00 62.75 73 ARG A CA 1
ATOM 587 C C . ARG A 1 73 ? -12.653 9.904 9.152 1.00 62.75 73 ARG A C 1
ATOM 589 O O . ARG A 1 73 ? -12.997 10.682 8.265 1.00 62.75 73 ARG A O 1
ATOM 596 N N . HIS A 1 74 ? -11.380 9.614 9.390 1.00 73.06 74 HIS A N 1
ATOM 597 C CA . HIS A 1 74 ? -10.281 10.144 8.603 1.00 73.06 74 HIS A CA 1
ATOM 598 C C . HIS A 1 74 ? -9.865 9.147 7.535 1.00 73.06 74 HIS A C 1
ATOM 600 O O . HIS A 1 74 ? -9.648 7.964 7.785 1.00 73.06 74 HIS A O 1
ATOM 606 N N . LYS A 1 75 ? -9.718 9.664 6.316 1.00 84.94 75 LYS A N 1
ATOM 607 C CA . LYS A 1 75 ? -8.946 8.981 5.286 1.00 84.94 75 LYS A CA 1
ATOM 608 C C . LYS A 1 75 ? -7.488 8.986 5.734 1.00 84.94 75 LYS A C 1
ATOM 610 O O . LYS A 1 75 ? -6.937 10.052 5.999 1.00 84.94 75 LYS A O 1
ATOM 615 N N . ILE A 1 76 ? -6.882 7.808 5.802 1.00 89.75 76 ILE A N 1
ATOM 616 C CA . ILE A 1 76 ? -5.449 7.662 6.048 1.00 89.75 76 ILE A CA 1
ATOM 617 C C . ILE A 1 76 ? -4.740 7.752 4.697 1.00 89.75 76 ILE A C 1
ATOM 619 O O . ILE A 1 76 ? -5.090 7.033 3.762 1.00 89.75 76 ILE A O 1
ATOM 623 N N . CYS A 1 77 ? -3.752 8.635 4.592 1.00 91.00 77 CYS A N 1
ATOM 624 C CA . CYS A 1 77 ? -2.870 8.728 3.437 1.00 91.00 77 CYS A CA 1
ATOM 625 C C . CYS A 1 77 ? -1.433 8.646 3.937 1.00 91.00 77 CYS A C 1
ATOM 627 O O . CYS A 1 77 ? -1.027 9.461 4.762 1.00 91.00 77 CYS A O 1
ATOM 629 N N . ILE A 1 78 ? -0.677 7.668 3.445 1.00 91.88 78 ILE A N 1
ATOM 630 C CA . ILE A 1 78 ? 0.729 7.479 3.801 1.00 91.88 78 ILE A CA 1
ATOM 631 C C . ILE A 1 78 ? 1.573 7.363 2.531 1.00 91.88 78 ILE A C 1
ATOM 633 O O . ILE A 1 78 ? 1.114 6.768 1.550 1.00 91.88 78 ILE A O 1
ATOM 637 N N . PRO A 1 79 ? 2.795 7.919 2.520 1.00 91.50 79 PRO A N 1
ATOM 638 C CA . PRO A 1 79 ? 3.772 7.555 1.512 1.00 91.50 79 PRO A CA 1
ATOM 639 C C . PRO A 1 79 ? 4.172 6.092 1.719 1.00 91.50 79 PRO A C 1
ATOM 641 O O . PRO A 1 79 ? 4.256 5.608 2.846 1.00 91.50 79 PRO A O 1
ATOM 644 N N . PHE A 1 80 ? 4.409 5.392 0.619 1.00 90.06 80 PHE A N 1
ATOM 645 C CA . PHE A 1 80 ? 4.836 4.001 0.642 1.00 90.06 80 PHE A CA 1
ATOM 646 C C . PHE A 1 80 ? 5.817 3.787 -0.499 1.00 90.06 80 PHE A C 1
ATOM 648 O O . PHE A 1 80 ? 5.567 4.246 -1.622 1.00 90.06 80 PHE A O 1
ATOM 655 N N . HIS A 1 81 ? 6.932 3.103 -0.251 1.00 91.19 81 HIS A N 1
ATOM 656 C CA . HIS A 1 81 ? 7.857 2.828 -1.339 1.00 91.19 81 HIS A CA 1
ATOM 657 C C . HIS A 1 81 ? 7.208 1.867 -2.334 1.00 91.19 81 HIS A C 1
ATOM 659 O O . HIS A 1 81 ? 6.602 0.860 -1.967 1.00 91.19 81 HIS A O 1
ATOM 665 N N . ARG A 1 82 ? 7.362 2.158 -3.631 1.00 87.06 82 ARG A N 1
ATOM 666 C CA . ARG A 1 82 ? 6.708 1.392 -4.703 1.00 87.06 82 ARG A CA 1
ATOM 667 C C . ARG A 1 82 ? 7.016 -0.103 -4.632 1.00 87.06 82 ARG A C 1
ATOM 669 O O . ARG A 1 82 ? 6.116 -0.913 -4.803 1.00 87.06 82 ARG A O 1
ATOM 676 N N . HIS A 1 83 ? 8.271 -0.475 -4.385 1.00 88.31 83 HIS A N 1
ATOM 677 C CA . HIS A 1 83 ? 8.664 -1.885 -4.313 1.00 88.31 83 HIS A CA 1
ATOM 678 C C . HIS A 1 83 ? 8.022 -2.596 -3.122 1.00 88.31 83 HIS A C 1
ATOM 680 O O . HIS A 1 83 ? 7.540 -3.710 -3.285 1.00 88.31 83 HIS A O 1
ATOM 686 N N . THR A 1 84 ? 7.946 -1.932 -1.971 1.00 92.50 84 THR A N 1
ATOM 687 C CA . THR A 1 84 ? 7.250 -2.445 -0.791 1.00 92.50 84 THR A CA 1
ATOM 688 C C . THR A 1 84 ? 5.754 -2.595 -1.050 1.00 92.50 84 THR A C 1
ATOM 690 O O . THR A 1 84 ? 5.183 -3.636 -0.753 1.00 92.50 84 THR A O 1
ATOM 693 N N . PHE A 1 85 ? 5.113 -1.591 -1.662 1.00 91.44 85 PHE A N 1
ATOM 694 C CA . PHE A 1 85 ? 3.687 -1.648 -2.005 1.00 91.44 85 PHE A CA 1
ATOM 695 C C . PHE A 1 85 ? 3.392 -2.798 -2.969 1.00 91.44 85 PHE A C 1
ATOM 697 O O . PHE A 1 85 ? 2.427 -3.540 -2.799 1.00 91.44 85 PHE A O 1
ATOM 704 N N . ASN A 1 86 ? 4.241 -2.956 -3.985 1.00 90.62 86 ASN A N 1
ATOM 705 C CA . ASN A 1 86 ? 4.109 -4.017 -4.971 1.00 90.62 86 ASN A CA 1
ATOM 706 C C . ASN A 1 86 ? 4.302 -5.406 -4.360 1.00 90.62 86 ASN A C 1
ATOM 708 O O . ASN A 1 86 ? 3.615 -6.338 -4.769 1.00 90.62 86 ASN A O 1
ATOM 712 N N . TYR A 1 87 ? 5.214 -5.520 -3.394 1.00 91.50 87 TYR A N 1
ATOM 713 C CA . TYR A 1 87 ? 5.477 -6.745 -2.650 1.00 91.50 87 TYR A CA 1
ATOM 714 C C . TYR A 1 87 ? 4.318 -7.107 -1.708 1.00 91.50 87 TYR A C 1
ATOM 716 O O . TYR A 1 87 ? 3.852 -8.238 -1.729 1.00 91.50 87 TYR A O 1
ATOM 724 N N . LEU A 1 88 ? 3.811 -6.140 -0.936 1.00 92.00 88 LEU A N 1
ATOM 725 C CA . LEU A 1 88 ? 2.819 -6.388 0.114 1.00 92.00 88 LEU A CA 1
ATOM 726 C C . LEU A 1 88 ? 1.357 -6.369 -0.360 1.00 92.00 88 LEU A C 1
ATOM 728 O O . LEU A 1 88 ? 0.531 -7.029 0.255 1.00 92.00 88 LEU A O 1
ATOM 732 N N . ILE A 1 89 ? 1.001 -5.550 -1.362 1.00 90.06 89 ILE A N 1
ATOM 733 C CA . ILE A 1 89 ? -0.402 -5.127 -1.580 1.00 90.06 89 ILE A CA 1
ATOM 734 C C . ILE A 1 89 ? -0.838 -5.163 -3.055 1.00 90.06 89 ILE A C 1
ATOM 736 O O . ILE A 1 89 ? -1.943 -5.609 -3.351 1.00 90.06 89 ILE A O 1
ATOM 740 N N . GLN A 1 90 ? -0.022 -4.681 -4.006 1.00 82.00 90 GLN A N 1
ATOM 741 C CA . GLN A 1 90 ? -0.489 -4.276 -5.352 1.00 82.00 90 GLN A CA 1
ATOM 742 C C . GLN A 1 90 ? -1.335 -5.320 -6.099 1.00 82.00 90 GLN A C 1
ATOM 744 O O . GLN A 1 90 ? -2.297 -4.958 -6.785 1.00 82.00 90 GLN A O 1
ATOM 749 N N . LYS A 1 91 ? -0.973 -6.603 -6.007 1.00 81.94 91 LYS A N 1
ATOM 750 C CA . LYS A 1 91 ? -1.634 -7.694 -6.744 1.00 81.94 91 LYS A CA 1
ATOM 751 C C . LYS A 1 91 ? -2.727 -8.410 -5.942 1.00 81.94 91 LYS A C 1
ATOM 753 O O . LYS A 1 91 ? -3.352 -9.318 -6.478 1.00 81.94 91 LYS A O 1
ATOM 758 N N . ILE A 1 92 ? -2.992 -7.973 -4.713 1.00 88.50 92 ILE A N 1
ATOM 759 C CA . ILE A 1 92 ? -3.949 -8.593 -3.790 1.00 88.50 92 ILE A CA 1
ATOM 760 C C . ILE A 1 92 ? -5.248 -7.764 -3.741 1.00 88.50 92 ILE A C 1
ATOM 762 O O . ILE A 1 92 ? -5.271 -6.608 -4.181 1.00 88.50 92 ILE A O 1
ATOM 766 N N . GLY A 1 93 ? -6.352 -8.357 -3.291 1.00 93.00 93 GLY A N 1
ATOM 767 C CA . GLY A 1 93 ? -7.653 -7.701 -3.168 1.00 93.00 93 GLY A CA 1
ATOM 768 C C . GLY A 1 93 ? -8.466 -7.637 -4.465 1.00 93.00 93 GLY A C 1
ATOM 769 O O . GLY A 1 93 ? -7.971 -7.811 -5.586 1.00 93.00 93 GLY A O 1
ATOM 770 N N . ARG A 1 94 ? -9.762 -7.359 -4.314 1.00 95.75 94 ARG A N 1
ATOM 771 C CA . ARG A 1 94 ? -10.751 -7.373 -5.398 1.00 95.75 94 ARG A CA 1
ATOM 772 C C . ARG A 1 94 ? -10.901 -5.985 -6.038 1.00 95.75 94 ARG A C 1
ATOM 774 O O . ARG A 1 94 ? -11.165 -5.016 -5.320 1.00 95.75 94 ARG A O 1
ATOM 781 N N . PRO A 1 95 ? -10.795 -5.851 -7.374 1.00 95.06 95 PRO A N 1
ATOM 782 C CA . PRO A 1 95 ? -11.054 -4.582 -8.052 1.00 95.06 95 PRO A CA 1
ATOM 783 C C . PRO A 1 95 ? -12.505 -4.134 -7.862 1.00 95.06 95 PRO A C 1
ATOM 785 O O . PRO A 1 95 ? -13.426 -4.952 -7.877 1.00 95.06 95 PRO A O 1
ATOM 788 N N . VAL A 1 96 ? -12.713 -2.826 -7.701 1.00 95.50 96 VAL A N 1
ATOM 789 C CA . VAL A 1 96 ? -14.056 -2.250 -7.574 1.00 95.50 96 VAL A CA 1
ATOM 790 C C . VAL A 1 96 ? -14.484 -1.641 -8.910 1.00 95.50 96 VAL A C 1
ATOM 792 O O . VAL A 1 96 ? -13.800 -0.742 -9.405 1.00 95.50 96 VAL A O 1
ATOM 795 N N . PRO A 1 97 ? -15.616 -2.069 -9.502 1.00 95.31 97 PRO A N 1
ATOM 796 C CA . PRO A 1 97 ? -16.104 -1.490 -10.747 1.00 95.31 97 PRO A CA 1
ATOM 797 C C . PRO A 1 97 ? -16.244 0.031 -10.643 1.00 95.31 97 PRO A C 1
ATOM 799 O O . PRO A 1 97 ? -16.808 0.548 -9.677 1.00 95.31 97 PRO A O 1
ATOM 802 N N . ARG A 1 98 ? -15.751 0.749 -11.661 1.00 94.19 98 ARG A N 1
ATOM 803 C CA . ARG A 1 98 ? -15.849 2.217 -11.783 1.00 94.19 98 ARG A CA 1
ATOM 804 C C . ARG A 1 98 ? -15.139 3.013 -10.673 1.00 94.19 98 ARG A C 1
ATOM 806 O O . ARG A 1 98 ? -15.404 4.204 -10.528 1.00 94.19 98 ARG A O 1
ATOM 813 N N . LYS A 1 99 ? -14.239 2.399 -9.895 1.00 93.94 99 LYS A N 1
ATOM 814 C CA . LYS A 1 99 ? -13.412 3.090 -8.890 1.00 93.94 99 LYS A CA 1
ATOM 815 C C . LYS A 1 99 ? -11.927 2.746 -9.072 1.00 93.94 99 LYS A C 1
ATOM 817 O O . LYS A 1 99 ? -11.616 1.639 -9.493 1.00 93.94 99 LYS A O 1
ATOM 822 N N . PRO A 1 100 ? -11.002 3.664 -8.736 1.00 90.94 100 PRO A N 1
ATOM 823 C CA . PRO A 1 100 ? -9.562 3.461 -8.941 1.00 90.94 100 PR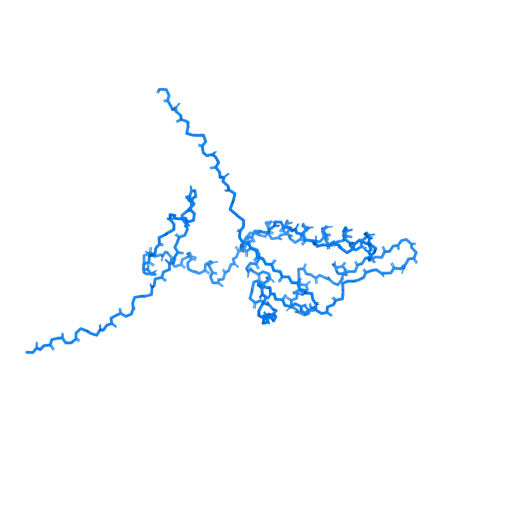O A CA 1
ATOM 824 C C . PRO A 1 100 ? -8.906 2.520 -7.915 1.00 90.94 100 PRO A C 1
ATOM 826 O O . PRO A 1 100 ? -7.710 2.258 -8.001 1.00 90.94 100 PRO A O 1
ATOM 829 N N . GLY A 1 101 ? -9.654 2.064 -6.908 1.00 93.25 101 GLY A N 1
ATOM 830 C CA . GLY A 1 101 ? -9.142 1.256 -5.806 1.00 93.25 101 GLY A CA 1
ATOM 831 C C . GLY A 1 101 ? -9.587 -0.202 -5.828 1.00 93.25 101 GLY A C 1
ATOM 832 O O . GLY A 1 101 ? -10.254 -0.688 -6.745 1.00 93.25 101 GLY A O 1
ATOM 833 N N . ARG A 1 102 ? -9.226 -0.893 -4.751 1.00 96.19 102 ARG A N 1
ATOM 834 C CA . ARG A 1 102 ? -9.549 -2.295 -4.493 1.00 96.19 102 ARG A CA 1
ATOM 835 C C . ARG A 1 102 ? -10.131 -2.449 -3.090 1.00 96.19 102 ARG A C 1
ATOM 837 O O . ARG A 1 102 ? -9.884 -1.613 -2.220 1.00 96.19 102 ARG A O 1
ATOM 844 N N . LEU A 1 103 ? -10.925 -3.497 -2.904 1.00 96.56 103 LEU A N 1
ATOM 845 C CA . LEU A 1 103 ? -11.377 -3.966 -1.597 1.00 96.56 103 LEU A CA 1
ATOM 846 C C . LEU A 1 103 ? -10.442 -5.072 -1.129 1.00 96.56 103 LEU A C 1
ATOM 848 O O . LEU A 1 103 ? -10.193 -6.005 -1.890 1.00 96.56 103 LEU A O 1
ATOM 852 N N . TYR A 1 104 ? -9.962 -4.954 0.100 1.00 96.06 104 TYR A N 1
ATOM 853 C CA . TYR A 1 104 ? -9.073 -5.925 0.718 1.00 96.06 104 TYR A CA 1
ATOM 854 C C . TYR A 1 104 ? -9.789 -6.570 1.894 1.00 96.06 104 TYR A C 1
ATOM 856 O O . TYR A 1 104 ? -10.354 -5.863 2.730 1.00 96.06 104 TYR A O 1
ATOM 864 N N . GLU A 1 105 ? -9.772 -7.892 1.941 1.00 96.62 105 GLU A N 1
ATOM 865 C CA . GLU A 1 105 ? -10.231 -8.694 3.068 1.00 96.62 105 GLU A CA 1
ATOM 866 C C . GLU A 1 105 ? -9.102 -8.871 4.087 1.00 96.62 105 GLU A C 1
ATOM 868 O O . GLU A 1 105 ? -7.931 -8.639 3.791 1.00 96.62 105 GLU A O 1
ATOM 873 N N . ARG A 1 106 ? -9.422 -9.336 5.298 1.00 95.06 106 ARG A N 1
ATOM 874 C CA . ARG A 1 106 ? -8.401 -9.582 6.331 1.00 95.06 106 ARG A CA 1
ATOM 875 C C . ARG A 1 106 ? -7.303 -10.545 5.858 1.00 95.06 106 ARG A C 1
ATOM 877 O O . ARG A 1 106 ? -6.130 -10.325 6.158 1.00 95.06 106 ARG A O 1
ATOM 884 N N . ASN A 1 107 ? -7.688 -11.575 5.104 1.00 94.81 107 ASN A N 1
ATOM 885 C CA . ASN A 1 107 ? -6.791 -12.619 4.597 1.00 94.81 107 ASN A CA 1
ATOM 886 C C . ASN A 1 107 ? -5.859 -12.135 3.477 1.00 94.81 107 ASN A C 1
ATOM 888 O O . ASN A 1 107 ? -4.891 -12.819 3.163 1.00 94.81 107 ASN A O 1
ATOM 892 N N . ASP A 1 108 ? -6.118 -10.956 2.905 1.00 95.12 108 ASP A N 1
ATOM 893 C CA . ASP A 1 108 ? -5.230 -10.341 1.915 1.00 95.12 108 ASP A CA 1
ATOM 894 C C . ASP A 1 108 ? -3.942 -9.787 2.557 1.00 95.12 108 ASP A C 1
ATOM 896 O O . ASP A 1 108 ? -2.984 -9.469 1.856 1.00 95.12 108 ASP A O 1
ATOM 900 N N . PHE A 1 109 ? -3.901 -9.676 3.890 1.00 94.06 109 PHE A N 1
ATOM 901 C CA . PHE A 1 109 ? -2.762 -9.170 4.651 1.00 94.06 109 PHE A CA 1
ATOM 902 C C . PHE A 1 109 ? -2.025 -10.320 5.343 1.00 94.06 109 PHE A C 1
ATOM 904 O O . PHE A 1 109 ? -2.486 -10.849 6.359 1.00 94.06 109 PHE A O 1
ATOM 911 N N . ALA A 1 110 ? -0.859 -10.683 4.804 1.00 93.06 110 ALA A N 1
ATOM 912 C CA . ALA A 1 110 ? -0.041 -11.782 5.309 1.00 93.06 110 ALA A CA 1
ATOM 913 C C . ALA A 1 110 ? 0.360 -11.579 6.782 1.00 93.06 110 ALA A C 1
ATOM 915 O O . ALA A 1 110 ? 0.877 -10.526 7.164 1.00 93.06 110 ALA A O 1
ATOM 916 N N . SER A 1 111 ? 0.156 -12.604 7.612 1.00 92.81 111 SER A N 1
ATOM 917 C CA . SER A 1 111 ? 0.387 -12.541 9.062 1.00 92.81 111 SER A CA 1
ATOM 918 C C . SER A 1 111 ? 1.849 -12.311 9.450 1.00 92.81 111 SER A C 1
ATOM 920 O O . SER A 1 111 ? 2.106 -11.807 10.536 1.00 92.81 111 SER A O 1
ATOM 922 N N . GLU A 1 112 ? 2.797 -12.628 8.563 1.00 92.56 112 GLU A N 1
ATOM 923 C CA . GLU A 1 112 ? 4.229 -12.328 8.734 1.00 92.56 112 GLU A CA 1
ATOM 924 C C . GLU A 1 112 ? 4.535 -10.822 8.826 1.00 92.56 112 GLU A C 1
ATOM 926 O O . GLU A 1 112 ? 5.571 -10.419 9.351 1.00 92.56 112 GLU A O 1
ATOM 931 N N . HIS A 1 113 ? 3.636 -9.983 8.310 1.00 93.12 113 HIS A N 1
ATOM 932 C CA . HIS A 1 113 ? 3.788 -8.528 8.268 1.00 93.12 113 HIS A CA 1
ATOM 933 C C . HIS A 1 113 ? 2.641 -7.802 8.980 1.00 93.12 113 HIS A C 1
ATOM 935 O O . HIS A 1 113 ? 2.820 -6.692 9.483 1.00 93.12 113 HIS A O 1
ATOM 941 N N . PHE A 1 114 ? 1.465 -8.430 9.034 1.00 93.94 114 PHE A N 1
ATOM 942 C CA . PHE A 1 114 ? 0.221 -7.844 9.516 1.00 93.94 114 PHE A CA 1
ATOM 943 C C . PHE A 1 114 ? -0.453 -8.755 10.547 1.00 93.94 114 PHE A C 1
ATOM 945 O O . PHE A 1 114 ? -1.408 -9.486 10.261 1.00 93.94 114 PHE A O 1
ATOM 952 N N . GLU A 1 115 ? 0.057 -8.708 11.774 1.00 93.44 115 GLU A N 1
ATOM 953 C CA . GLU A 1 115 ? -0.545 -9.378 12.928 1.00 93.44 115 GLU A CA 1
ATOM 954 C C . GLU A 1 115 ? -1.963 -8.869 13.225 1.00 93.44 115 GLU A C 1
ATOM 956 O O . GLU A 1 115 ? -2.336 -7.757 12.859 1.00 93.44 115 GLU A O 1
ATOM 961 N N . GLU A 1 116 ? -2.749 -9.630 13.985 1.00 89.31 116 GLU A N 1
ATOM 962 C CA . GLU A 1 116 ? -4.107 -9.209 14.358 1.00 89.31 116 GLU A CA 1
ATOM 963 C C . GLU A 1 116 ? -4.131 -7.924 15.199 1.00 89.31 116 GLU A C 1
ATOM 965 O O . GLU A 1 116 ? -4.995 -7.059 15.031 1.00 89.31 116 GLU A O 1
ATOM 970 N N . SER A 1 117 ? -3.102 -7.741 16.034 1.00 90.88 117 SER A N 1
ATOM 971 C CA . SER A 1 117 ? -2.881 -6.520 16.817 1.00 90.88 117 SER A CA 1
ATOM 972 C C . SER A 1 117 ? -2.738 -5.267 15.946 1.00 90.88 117 SER A C 1
ATOM 974 O O . SER A 1 117 ? -2.909 -4.151 16.425 1.00 90.88 117 SER A O 1
ATOM 976 N N . PHE A 1 118 ? -2.418 -5.431 14.660 1.00 93.31 118 PHE A N 1
ATOM 977 C CA . PHE A 1 118 ? -2.244 -4.330 13.723 1.00 93.31 118 PHE A CA 1
ATOM 978 C C . PHE A 1 118 ? -3.565 -3.599 13.466 1.00 93.31 118 PHE A C 1
ATOM 980 O O . PHE A 1 118 ? -3.583 -2.371 13.370 1.00 93.31 118 PHE A O 1
ATOM 987 N N . PHE A 1 119 ? -4.665 -4.351 13.403 1.00 94.19 119 PHE A N 1
ATOM 988 C CA . PHE A 1 119 ? -5.990 -3.870 13.011 1.00 94.19 119 PHE A CA 1
ATOM 989 C C . PHE A 1 119 ? -6.915 -3.572 14.193 1.00 94.19 119 PHE A C 1
ATOM 991 O O . PHE A 1 119 ? -8.063 -3.185 13.980 1.00 94.19 11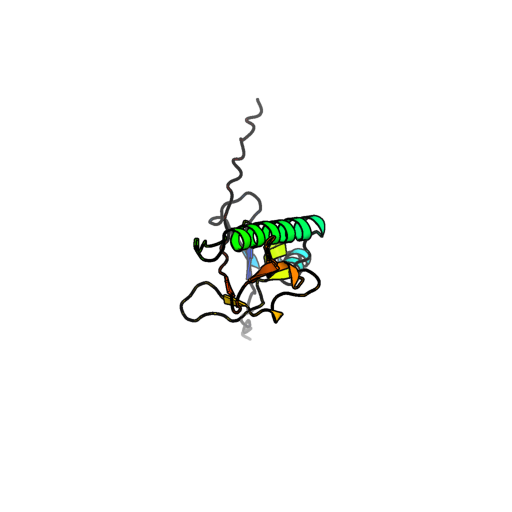9 PHE A O 1
ATOM 998 N N . THR A 1 120 ? -6.422 -3.722 15.422 1.00 93.00 120 THR A N 1
ATOM 999 C CA . THR A 1 120 ? -7.197 -3.516 16.648 1.00 93.00 120 THR A CA 1
ATOM 1000 C C . THR A 1 120 ? -6.449 -2.587 17.600 1.00 93.00 120 THR A C 1
ATOM 1002 O O . THR A 1 120 ? -5.225 -2.629 17.705 1.00 93.00 120 THR A O 1
ATOM 1005 N N . PHE A 1 121 ? -7.190 -1.738 18.303 1.00 91.69 121 PHE A N 1
ATOM 1006 C CA . PHE A 1 121 ? -6.704 -0.857 19.356 1.00 91.69 121 PHE A CA 1
ATOM 1007 C C . PHE A 1 121 ? -7.570 -1.041 20.602 1.00 91.69 121 PHE A C 1
ATOM 1009 O O . PHE A 1 121 ? -8.792 -0.995 20.497 1.00 91.69 121 PHE A O 1
ATOM 1016 N N . TYR A 1 122 ? -6.948 -1.196 21.770 1.00 90.12 122 TYR A N 1
ATOM 1017 C CA . TYR A 1 122 ? -7.640 -1.258 23.059 1.00 90.12 122 TYR A CA 1
ATOM 1018 C C . TYR A 1 122 ? -7.331 -0.007 23.874 1.00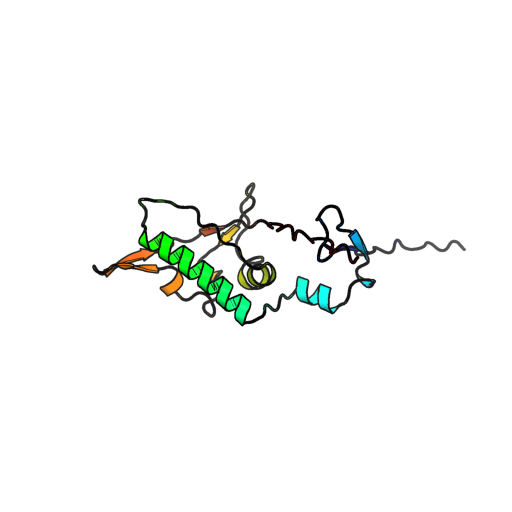 90.12 122 TYR A C 1
ATOM 1020 O O . TYR A 1 122 ? -6.173 0.402 23.987 1.00 90.12 122 TYR A O 1
ATOM 1028 N N . ASN A 1 123 ? -8.359 0.602 24.456 1.00 87.44 123 ASN A N 1
ATOM 1029 C CA . ASN A 1 123 ? -8.172 1.709 25.383 1.00 87.44 123 ASN A CA 1
ATOM 1030 C C . ASN A 1 123 ? -7.929 1.203 26.821 1.00 87.44 123 ASN A C 1
ATOM 1032 O O . ASN A 1 123 ? -7.971 0.008 27.112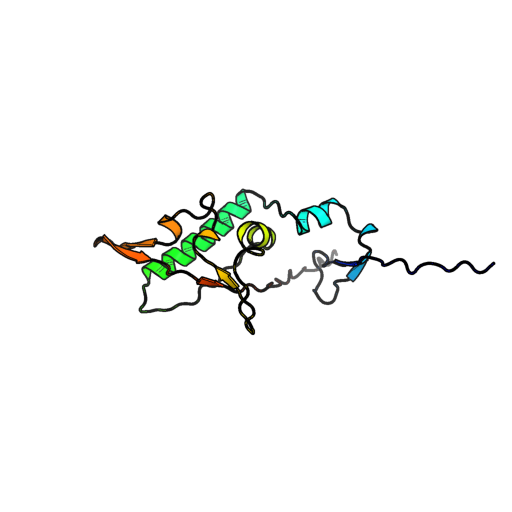 1.00 87.44 123 ASN A O 1
ATOM 1036 N N . LYS A 1 124 ? -7.691 2.135 27.751 1.00 90.12 124 LYS A N 1
ATOM 1037 C CA . LYS A 1 124 ? -7.457 1.829 29.175 1.00 90.12 124 LYS A CA 1
ATOM 1038 C C . LYS A 1 124 ? -8.657 1.199 29.902 1.00 90.12 124 LYS A C 1
ATOM 1040 O O . LYS A 1 124 ? -8.502 0.758 31.032 1.00 90.12 124 LYS A O 1
ATOM 1045 N N . TYR A 1 125 ? -9.831 1.194 29.276 1.00 91.31 125 TYR A N 1
ATOM 1046 C CA . TYR A 1 125 ? -11.073 0.612 29.786 1.00 91.31 125 TYR A CA 1
ATOM 1047 C C . TYR A 1 125 ? -11.382 -0.747 29.139 1.00 91.31 125 TYR A C 1
ATOM 1049 O O . TYR A 1 125 ? -12.496 -1.243 29.269 1.00 91.31 125 TYR A O 1
ATOM 1057 N N . SER A 1 126 ? -10.415 -1.338 28.424 1.00 87.38 126 SER A N 1
ATOM 1058 C CA . SER A 1 126 ? -10.575 -2.594 27.677 1.00 87.38 126 SER A CA 1
ATOM 1059 C C . SER A 1 126 ? -11.611 -2.534 26.550 1.00 87.38 126 SER A C 1
ATOM 1061 O O . SER A 1 126 ? -11.988 -3.569 26.004 1.00 87.38 126 SER A O 1
ATOM 1063 N N . GLU A 1 127 ? -12.030 -1.337 26.139 1.00 89.19 127 GLU A N 1
ATOM 1064 C CA . GLU A 1 127 ? -12.869 -1.161 24.959 1.00 89.19 127 GLU A CA 1
ATOM 1065 C C . GLU A 1 127 ? -11.992 -1.207 23.707 1.00 89.19 127 GLU A C 1
ATOM 1067 O O . GLU A 1 127 ? -10.911 -0.605 23.661 1.00 89.19 127 GLU A O 1
ATOM 1072 N N . ALA A 1 128 ? -12.469 -1.916 22.686 1.00 89.56 128 ALA A N 1
ATOM 1073 C CA . ALA A 1 128 ? -11.738 -2.126 21.448 1.00 89.56 128 ALA A CA 1
ATOM 1074 C C . ALA A 1 128 ? -12.291 -1.266 20.306 1.00 89.56 128 ALA A C 1
ATOM 1076 O O . ALA A 1 128 ? -13.501 -1.156 20.112 1.00 89.56 128 ALA A O 1
ATOM 1077 N N . CYS A 1 129 ? -11.391 -0.719 19.495 1.00 89.81 129 CYS A N 1
ATOM 1078 C CA . CYS A 1 129 ? -11.686 -0.198 18.169 1.00 89.81 129 CYS A CA 1
ATOM 1079 C C . CYS A 1 129 ? -10.932 -1.043 17.145 1.00 89.81 129 CYS A C 1
ATOM 1081 O O . CYS A 1 129 ? -9.712 -1.181 17.234 1.00 89.81 129 CYS A O 1
ATOM 1083 N N . CYS A 1 130 ? -11.647 -1.614 16.182 1.00 92.31 130 CYS A N 1
ATOM 1084 C CA . CYS A 1 130 ? -11.073 -2.490 15.170 1.00 92.31 130 CYS A CA 1
ATOM 1085 C C . CYS A 1 130 ? -11.420 -2.027 13.756 1.00 92.31 130 CYS A C 1
ATOM 1087 O O . CYS A 1 130 ? -12.428 -1.358 13.509 1.00 92.31 130 CYS A O 1
ATOM 1089 N N . VAL A 1 131 ? -10.558 -2.391 12.813 1.00 91.75 131 VAL A N 1
ATOM 1090 C CA . VAL A 1 131 ? -10.833 -2.243 11.388 1.00 91.75 131 VAL A CA 1
ATOM 1091 C C . VAL A 1 131 ? -11.872 -3.279 10.979 1.00 91.75 131 VAL A C 1
ATOM 1093 O O . VAL A 1 131 ? -11.685 -4.476 11.176 1.00 91.75 131 VAL A O 1
ATOM 1096 N N . VAL A 1 132 ? -12.956 -2.813 10.365 1.00 92.12 132 VAL A N 1
ATOM 1097 C CA . VAL A 1 132 ? -13.970 -3.685 9.770 1.00 92.12 132 VAL A CA 1
ATOM 1098 C C . VAL A 1 132 ? -13.621 -3.910 8.303 1.00 92.12 132 VAL A C 1
ATOM 1100 O O . VAL A 1 132 ? -13.502 -2.954 7.534 1.00 92.12 132 VAL A O 1
ATOM 1103 N N . PHE A 1 133 ? -13.454 -5.174 7.927 1.00 95.00 133 PHE A N 1
ATOM 1104 C CA . PHE A 1 133 ? -13.191 -5.593 6.554 1.00 95.00 133 PHE A CA 1
ATOM 1105 C C . PHE A 1 133 ? -14.504 -5.838 5.783 1.00 95.00 133 PHE A C 1
ATOM 1107 O O . PHE A 1 133 ? -15.516 -6.176 6.402 1.00 95.00 133 PHE A O 1
ATOM 1114 N N . PRO A 1 134 ? -14.513 -5.664 4.447 1.00 96.00 134 PRO A N 1
ATOM 1115 C CA . PRO A 1 134 ? -13.377 -5.280 3.608 1.00 96.00 134 PRO A CA 1
ATOM 1116 C C . PRO A 1 134 ? -13.024 -3.790 3.686 1.00 96.00 134 PRO A C 1
ATOM 1118 O O . PRO A 1 134 ? -13.897 -2.924 3.768 1.00 96.00 134 PRO A O 1
ATOM 1121 N N . VAL A 1 135 ? -11.731 -3.477 3.565 1.00 93.62 135 VAL A N 1
ATOM 1122 C CA . VAL A 1 135 ? -11.235 -2.095 3.500 1.00 93.62 135 VAL A CA 1
ATOM 1123 C C . VAL A 1 135 ? -11.028 -1.647 2.060 1.00 93.62 135 VAL A C 1
ATOM 1125 O O . VAL A 1 135 ? -10.459 -2.362 1.240 1.00 93.62 135 VAL A O 1
ATOM 1128 N N . TYR A 1 136 ? -11.478 -0.435 1.737 1.00 94.31 136 TYR A N 1
ATOM 1129 C CA . TYR A 1 136 ? -11.210 0.178 0.439 1.00 94.31 136 TYR A CA 1
ATOM 1130 C C . TYR A 1 136 ? -9.895 0.955 0.480 1.00 94.31 136 TYR A C 1
ATOM 1132 O O . TYR A 1 136 ? -9.759 1.904 1.253 1.00 94.31 136 TYR A O 1
ATOM 1140 N N . MET A 1 137 ? -8.959 0.605 -0.401 1.00 93.56 137 MET A N 1
ATOM 1141 C CA . MET A 1 137 ? -7.702 1.335 -0.571 1.00 93.56 137 MET A CA 1
ATOM 1142 C C . MET A 1 137 ? -7.485 1.667 -2.046 1.00 93.56 137 MET A C 1
ATOM 1144 O O . MET A 1 137 ? -7.806 0.878 -2.938 1.00 93.56 137 MET A O 1
ATOM 1148 N N . TYR A 1 138 ? -6.910 2.835 -2.311 1.00 92.56 138 TYR A N 1
ATOM 1149 C CA . TYR A 1 138 ? -6.413 3.204 -3.632 1.00 92.56 138 TYR A CA 1
ATOM 1150 C C . TYR A 1 138 ? -5.020 3.810 -3.484 1.00 92.56 138 TYR A C 1
ATOM 1152 O O . TYR A 1 138 ? -4.718 4.464 -2.489 1.00 92.56 138 TYR A O 1
ATOM 1160 N N . SER A 1 139 ? -4.176 3.579 -4.480 1.00 90.69 139 SER A N 1
ATOM 1161 C CA . SER A 1 139 ? -2.802 4.069 -4.523 1.00 90.69 139 SER A CA 1
ATOM 1162 C C . SER A 1 139 ? -2.603 4.916 -5.767 1.00 90.69 139 SER A C 1
ATOM 1164 O O . SER A 1 139 ? -3.160 4.613 -6.823 1.00 90.69 139 SER A O 1
ATOM 1166 N N . TYR A 1 140 ? -1.753 5.925 -5.671 1.00 88.81 140 TYR A N 1
ATOM 1167 C CA . TYR A 1 140 ? -1.282 6.692 -6.815 1.00 88.81 140 TYR A CA 1
ATOM 1168 C C . TYR A 1 140 ? 0.224 6.902 -6.691 1.00 88.81 140 TYR A C 1
ATOM 1170 O O . TYR A 1 140 ? 0.783 6.875 -5.595 1.00 88.81 140 TYR A O 1
ATOM 1178 N N . VAL A 1 141 ? 0.894 7.091 -7.824 1.00 84.38 141 VAL A N 1
ATOM 1179 C CA . VAL A 1 141 ? 2.324 7.403 -7.835 1.00 84.38 141 VAL A CA 1
ATOM 1180 C C . VAL A 1 141 ? 2.483 8.907 -7.645 1.00 84.38 141 VAL A C 1
ATOM 1182 O O . VAL A 1 141 ? 2.037 9.688 -8.485 1.00 84.38 141 VAL A O 1
ATOM 1185 N N . ALA A 1 142 ? 3.114 9.308 -6.543 1.00 78.75 142 ALA A N 1
ATOM 1186 C CA . ALA A 1 142 ? 3.560 10.679 -6.332 1.00 78.75 142 ALA A CA 1
ATOM 1187 C C . ALA A 1 142 ? 4.987 10.843 -6.876 1.00 78.75 142 ALA A C 1
ATOM 1189 O O . ALA A 1 142 ? 5.877 10.054 -6.559 1.00 78.75 142 ALA A O 1
ATOM 1190 N N . PHE A 1 143 ? 5.206 11.867 -7.700 1.00 70.31 143 PHE A N 1
ATOM 1191 C CA . PHE A 1 143 ? 6.526 12.198 -8.232 1.00 70.31 143 PHE A CA 1
ATOM 1192 C C . PHE A 1 143 ? 7.109 13.346 -7.411 1.00 70.31 143 PHE A C 1
ATOM 1194 O O . PHE A 1 143 ? 6.599 14.463 -7.456 1.00 70.31 143 PHE A O 1
ATOM 1201 N N . HIS A 1 144 ? 8.176 13.078 -6.660 1.00 62.00 144 HIS A N 1
ATOM 1202 C CA . HIS A 1 144 ? 8.928 14.130 -5.984 1.00 62.00 144 HIS A CA 1
ATOM 1203 C C . HIS A 1 144 ? 9.991 14.675 -6.937 1.00 62.00 144 HIS A C 1
ATOM 1205 O O . HIS A 1 144 ? 10.867 13.935 -7.389 1.00 62.00 144 HIS A O 1
ATOM 1211 N N . GLN A 1 145 ? 9.913 15.969 -7.248 1.00 57.81 145 GLN A N 1
ATOM 1212 C CA . GLN A 1 145 ? 10.964 16.655 -7.991 1.00 57.81 145 GLN A CA 1
ATOM 1213 C C . GLN A 1 145 ? 12.226 16.685 -7.123 1.00 57.81 145 GLN A C 1
ATOM 1215 O O . GLN A 1 145 ? 12.235 17.288 -6.052 1.00 57.81 145 GLN A O 1
ATOM 1220 N N . LYS A 1 146 ? 13.308 16.049 -7.578 1.00 52.53 146 LYS A N 1
ATOM 1221 C CA . LYS A 1 146 ? 14.635 16.435 -7.101 1.00 52.53 146 LYS A CA 1
ATOM 1222 C C . LYS A 1 146 ? 15.010 17.696 -7.864 1.00 52.53 146 LYS A C 1
ATOM 1224 O O . LYS A 1 146 ? 15.304 17.615 -9.053 1.00 52.53 146 LYS A O 1
ATOM 1229 N N . LEU A 1 147 ? 14.967 18.845 -7.193 1.00 49.78 147 LEU A N 1
ATOM 1230 C CA . LEU A 1 147 ? 15.651 20.043 -7.668 1.00 49.78 147 LEU A CA 1
ATOM 1231 C C . LEU A 1 147 ? 17.140 19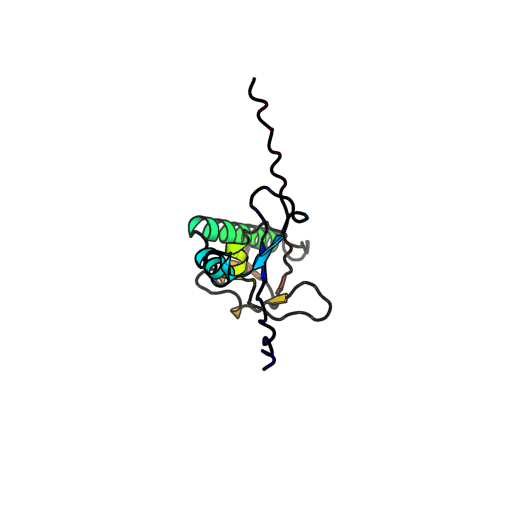.706 -7.695 1.00 49.78 147 LEU A C 1
ATOM 1233 O O . LEU A 1 147 ? 17.808 19.680 -6.663 1.00 49.78 147 LEU A O 1
ATOM 1237 N N . PHE A 1 148 ? 17.650 19.362 -8.871 1.00 55.16 148 PHE A N 1
ATOM 1238 C CA . PHE A 1 148 ? 19.082 19.382 -9.083 1.00 55.16 148 PHE A CA 1
ATOM 1239 C C . PHE A 1 148 ? 19.466 20.855 -9.122 1.00 55.16 148 PHE A C 1
ATOM 1241 O O . PHE A 1 148 ? 19.210 21.539 -10.111 1.00 55.16 148 PHE A O 1
ATOM 1248 N N . HIS A 1 149 ? 20.057 21.358 -8.037 1.00 51.62 149 HIS A N 1
ATOM 1249 C CA . HIS A 1 149 ? 20.939 22.504 -8.174 1.00 51.62 149 HIS A CA 1
ATOM 1250 C C . HIS A 1 149 ? 22.026 22.049 -9.138 1.00 51.62 149 HIS A C 1
ATOM 1252 O O . HIS A 1 149 ? 22.861 21.213 -8.789 1.00 51.62 149 HIS A O 1
ATOM 1258 N N . ALA A 1 150 ? 21.948 22.518 -10.382 1.00 47.06 150 ALA A N 1
ATOM 1259 C CA . ALA A 1 150 ? 23.090 22.493 -11.264 1.00 47.06 150 ALA A CA 1
ATOM 1260 C C . ALA A 1 150 ? 24.195 23.201 -10.485 1.00 47.06 150 ALA A C 1
ATOM 1262 O O . ALA A 1 150 ? 24.116 24.404 -10.243 1.00 47.06 150 ALA A O 1
ATOM 1263 N N . ALA A 1 151 ? 25.164 22.432 -9.995 1.00 46.94 151 ALA A N 1
ATOM 1264 C CA . ALA A 1 151 ? 26.424 23.004 -9.595 1.00 46.94 151 ALA A CA 1
ATOM 1265 C C . ALA A 1 151 ? 26.993 23.601 -10.882 1.00 46.94 151 ALA A C 1
ATOM 1267 O O . ALA A 1 151 ? 27.537 22.890 -11.724 1.00 46.94 151 ALA A O 1
ATOM 1268 N N . THR A 1 152 ? 26.765 24.896 -11.088 1.00 48.44 152 THR A N 1
ATOM 1269 C CA . THR A 1 152 ? 27.634 25.714 -11.920 1.00 48.44 152 THR A CA 1
ATOM 1270 C C . THR A 1 152 ? 29.004 25.619 -11.275 1.00 48.44 152 THR A C 1
ATOM 1272 O O . THR A 1 152 ? 29.291 26.309 -10.298 1.00 48.44 152 THR A O 1
ATOM 1275 N N . SER A 1 153 ? 29.798 24.660 -11.745 1.00 44.78 153 SER A N 1
ATOM 1276 C CA . SER A 1 153 ? 31.234 24.646 -11.508 1.00 44.78 153 SER A CA 1
ATOM 1277 C C . SER A 1 153 ? 31.805 25.962 -12.060 1.00 44.78 153 SER A C 1
ATOM 1279 O O . SER A 1 153 ? 31.349 26.380 -13.130 1.00 44.78 153 SER A O 1
ATOM 1281 N N . PRO A 1 154 ? 32.715 26.622 -11.326 1.00 50.31 154 PRO A N 1
ATOM 1282 C CA . PRO A 1 154 ? 33.333 27.879 -11.743 1.00 50.31 154 PRO A CA 1
ATOM 1283 C C . PRO A 1 154 ? 34.186 27.730 -13.007 1.00 50.31 154 PRO A C 1
ATOM 1285 O O . PRO A 1 154 ? 34.678 26.605 -13.266 1.00 50.31 154 PRO A O 1
#

Foldseek 3Di:
DDPPPDPDDFDWDFDDDPQDDPVPTDIDGVVVDDPVVVCCVVPPDDDPVLLLVQLVQLLVQLQVVLVVPPVDPDDGDDDHDPSSCVNFPDVFAADDPPDQWGWHFPVSGDCVRQPLVSFWDADPVRDIGGDDGRDIDHDDDDDDNDPPPPPPDD

Radius of gyration: 21.67 Å; chains: 1; bounding box: 49×44×84 Å